Protein AF-A0A958KGF4-F1 (afdb_monomer)

Mean predicted aligned error: 10.49 Å

pLDDT: mean 84.61, std 19.43, range [37.5, 98.5]

Structure (mmCIF, N/CA/C/O backbone):
data_AF-A0A958KGF4-F1
#
_entry.id   AF-A0A958KGF4-F1
#
loop_
_atom_site.group_PDB
_atom_site.id
_atom_site.type_symbol
_atom_site.label_atom_id
_atom_site.label_alt_id
_atom_site.label_comp_id
_atom_site.label_asym_id
_atom_site.label_entity_id
_atom_site.label_seq_id
_atom_site.pdbx_PDB_ins_code
_atom_site.Cartn_x
_atom_site.Cartn_y
_atom_site.Cartn_z
_atom_site.occupancy
_atom_site.B_iso_or_equiv
_atom_site.auth_seq_id
_atom_site.auth_comp_id
_atom_site.auth_asym_id
_atom_site.auth_atom_id
_atom_site.pdbx_PDB_model_num
ATOM 1 N N . MET A 1 1 ? 59.754 -54.677 -51.464 1.00 39.41 1 MET A N 1
ATOM 2 C CA . MET A 1 1 ? 61.006 -54.636 -50.680 1.00 39.41 1 MET A CA 1
ATOM 3 C C . MET A 1 1 ? 61.280 -53.173 -50.307 1.00 39.41 1 MET A C 1
ATOM 5 O O . MET A 1 1 ? 61.329 -52.369 -51.220 1.00 39.41 1 MET A O 1
ATOM 9 N N . ILE A 1 2 ? 61.397 -52.874 -48.997 1.00 38.78 2 ILE A N 1
ATOM 10 C CA . ILE A 1 2 ? 62.038 -51.698 -48.331 1.00 38.78 2 ILE A CA 1
ATOM 11 C C . ILE A 1 2 ? 61.370 -50.312 -48.557 1.00 38.78 2 ILE A C 1
ATOM 13 O O . ILE A 1 2 ? 61.435 -49.760 -49.642 1.00 38.78 2 ILE A O 1
ATOM 17 N N . ARG A 1 3 ? 60.558 -49.781 -47.621 1.00 43.69 3 ARG A N 1
ATOM 18 C CA . ARG A 1 3 ? 60.831 -49.051 -46.340 1.00 43.69 3 ARG A CA 1
ATOM 19 C C . ARG A 1 3 ? 61.447 -47.644 -46.474 1.00 43.69 3 ARG A C 1
ATOM 21 O O . ARG A 1 3 ? 62.588 -47.528 -46.900 1.00 43.69 3 ARG A O 1
ATOM 28 N N . LYS A 1 4 ? 60.733 -46.647 -45.917 1.00 43.88 4 LYS A N 1
ATOM 29 C CA . LYS A 1 4 ? 61.155 -45.585 -44.954 1.00 43.88 4 LYS A CA 1
ATOM 30 C C . LYS A 1 4 ? 59.912 -44.711 -44.655 1.00 43.88 4 LYS A C 1
ATOM 32 O O . LYS A 1 4 ? 59.377 -44.127 -45.580 1.00 43.88 4 LYS A O 1
ATOM 37 N N . SER A 1 5 ? 59.185 -44.812 -43.537 1.00 45.31 5 SER A N 1
ATOM 38 C CA . SER A 1 5 ? 59.430 -44.514 -42.108 1.00 45.31 5 SER A CA 1
ATOM 39 C C . SER A 1 5 ? 59.223 -43.047 -41.676 1.00 45.31 5 SER A C 1
ATOM 41 O O . SER A 1 5 ? 60.075 -42.211 -41.944 1.00 45.31 5 SER A O 1
ATOM 43 N N . LYS A 1 6 ? 58.134 -42.872 -40.895 1.00 48.22 6 LYS A N 1
ATOM 44 C CA . LYS A 1 6 ? 57.848 -41.969 -39.751 1.00 48.22 6 LYS A CA 1
ATOM 45 C C . LYS A 1 6 ? 57.997 -40.458 -39.915 1.00 48.22 6 LYS A C 1
ATOM 47 O O . LYS A 1 6 ? 59.127 -40.028 -40.014 1.00 48.22 6 LYS A O 1
ATOM 52 N N . TRP A 1 7 ? 56.920 -39.712 -39.633 1.00 38.94 7 TRP A N 1
ATOM 53 C CA . TRP A 1 7 ? 56.897 -38.560 -38.709 1.00 38.94 7 TRP A CA 1
ATOM 54 C C . TRP A 1 7 ? 55.543 -38.530 -37.965 1.00 38.94 7 TRP A C 1
ATOM 56 O O . TRP A 1 7 ? 54.516 -38.923 -38.511 1.00 38.94 7 TRP A O 1
ATOM 66 N N . TRP A 1 8 ? 55.601 -38.185 -36.680 1.00 43.75 8 TRP A N 1
ATOM 67 C CA . TRP A 1 8 ? 54.534 -38.202 -35.673 1.00 43.75 8 TRP A CA 1
ATOM 68 C C . TRP A 1 8 ? 53.609 -36.986 -35.796 1.00 43.75 8 TRP A C 1
ATOM 70 O O . TRP A 1 8 ? 54.115 -35.940 -36.164 1.00 43.75 8 TRP A O 1
ATOM 80 N N . PHE A 1 9 ? 52.346 -37.087 -35.360 1.00 42.38 9 PHE A N 1
ATOM 81 C CA . PHE A 1 9 ? 51.719 -36.106 -34.455 1.00 42.38 9 PHE A CA 1
ATOM 82 C C . PHE A 1 9 ? 50.526 -36.744 -33.721 1.00 42.38 9 PHE A C 1
ATOM 84 O O . PHE A 1 9 ? 49.602 -37.281 -34.326 1.00 42.38 9 PHE A O 1
ATOM 91 N N . LEU A 1 10 ? 50.614 -36.714 -32.392 1.00 47.75 10 LEU A N 1
ATOM 92 C CA . LEU A 1 10 ? 49.512 -36.866 -31.446 1.00 47.75 10 LEU A CA 1
ATOM 93 C C . LEU A 1 10 ? 48.669 -35.579 -31.424 1.00 47.75 10 LEU A C 1
ATOM 95 O O . LEU A 1 10 ? 49.199 -34.510 -31.720 1.00 47.75 10 LEU A O 1
ATOM 99 N N . ALA A 1 11 ? 47.446 -35.720 -30.900 1.00 40.38 11 ALA A N 1
ATOM 100 C CA . ALA A 1 11 ? 46.593 -34.711 -30.252 1.00 40.38 11 ALA A CA 1
ATOM 101 C C . ALA A 1 11 ? 45.334 -34.274 -31.022 1.00 40.38 11 ALA A C 1
ATOM 103 O O . ALA A 1 11 ? 45.375 -33.979 -32.210 1.00 40.38 11 ALA A O 1
ATOM 104 N N . GLY A 1 12 ? 44.223 -34.183 -30.281 1.00 37.50 12 GLY A N 1
ATOM 105 C CA . GLY A 1 12 ? 42.986 -33.520 -30.703 1.00 37.50 12 GLY A CA 1
ATOM 106 C C . GLY A 1 12 ? 41.731 -34.306 -30.320 1.00 37.50 12 GLY A C 1
ATOM 107 O O . GLY A 1 12 ? 41.120 -34.922 -31.176 1.00 37.50 12 GLY A O 1
ATOM 108 N N . LEU A 1 13 ? 41.511 -34.566 -29.031 1.00 46.06 13 LEU A N 1
ATOM 109 C CA . LEU A 1 13 ? 40.552 -33.848 -28.174 1.00 46.06 13 LEU A CA 1
ATOM 110 C C . LEU A 1 13 ? 39.065 -34.106 -28.482 1.00 46.06 13 LEU A C 1
ATOM 112 O O . LEU A 1 13 ? 38.522 -33.759 -29.524 1.00 46.06 13 LEU A O 1
ATOM 116 N N . ILE A 1 14 ? 38.438 -34.681 -27.460 1.00 50.22 14 ILE A N 1
ATOM 117 C CA . ILE A 1 14 ? 37.013 -34.806 -27.177 1.00 50.22 14 ILE A CA 1
ATOM 118 C C . ILE A 1 14 ? 36.337 -33.430 -27.308 1.00 50.22 14 ILE A C 1
ATOM 120 O O . ILE A 1 14 ? 36.686 -32.518 -26.563 1.00 50.22 14 ILE A O 1
ATOM 124 N N . ALA A 1 15 ? 35.346 -33.285 -28.189 1.00 47.16 15 ALA A N 1
ATOM 125 C CA . ALA A 1 15 ? 34.372 -32.198 -28.093 1.00 47.16 15 ALA A CA 1
ATOM 126 C C . ALA A 1 15 ? 33.160 -32.726 -27.314 1.00 47.16 15 ALA A C 1
ATOM 128 O O . ALA A 1 15 ? 32.260 -33.359 -27.867 1.00 47.16 15 ALA A O 1
ATOM 129 N N . ALA A 1 16 ? 33.213 -32.546 -25.996 1.00 49.19 16 ALA A N 1
ATOM 130 C CA . ALA A 1 16 ? 32.098 -32.779 -25.098 1.00 49.19 16 ALA A CA 1
ATOM 131 C C . ALA A 1 16 ? 31.117 -31.603 -25.203 1.00 49.19 16 ALA A C 1
ATOM 133 O O . ALA A 1 16 ? 31.536 -30.455 -25.157 1.00 49.19 16 ALA A O 1
ATOM 134 N N . LEU A 1 17 ? 29.832 -31.933 -25.343 1.00 45.84 17 LEU A N 1
ATOM 135 C CA . LEU A 1 17 ? 28.668 -31.230 -24.791 1.00 45.84 17 LEU A CA 1
ATOM 136 C C . LEU A 1 17 ? 28.868 -29.767 -24.346 1.00 45.84 17 LEU A C 1
ATOM 138 O O . LEU A 1 17 ? 29.109 -29.512 -23.169 1.00 45.84 17 LEU A O 1
ATOM 142 N N . ASP A 1 18 ? 28.559 -28.819 -25.227 1.00 46.03 18 ASP A N 1
ATOM 143 C CA . ASP A 1 18 ? 28.109 -27.487 -24.809 1.00 46.03 18 ASP A CA 1
ATOM 144 C C . ASP A 1 18 ? 26.573 -27.482 -24.720 1.00 46.03 18 ASP A C 1
ATOM 146 O O . ASP A 1 18 ? 25.866 -26.909 -25.545 1.00 46.03 18 ASP A O 1
ATOM 150 N N . ILE A 1 19 ? 26.040 -28.171 -2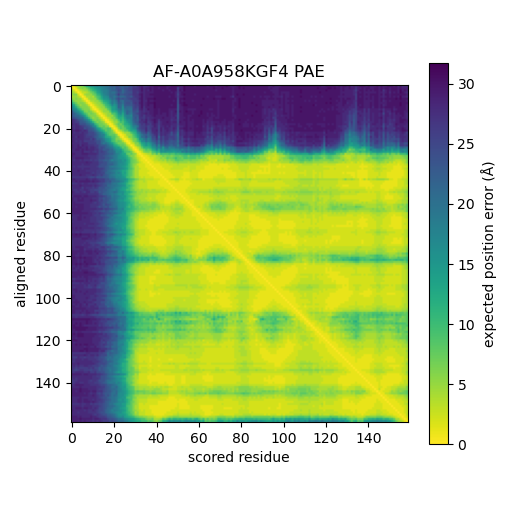3.704 1.00 54.53 19 ILE A N 1
ATOM 151 C CA . ILE A 1 19 ? 24.651 -28.003 -23.235 1.00 54.53 19 ILE A CA 1
ATOM 152 C C . ILE A 1 19 ? 24.695 -27.391 -21.835 1.00 54.53 19 ILE A C 1
ATOM 154 O O . ILE A 1 19 ? 24.186 -27.958 -20.880 1.00 54.53 19 ILE A O 1
ATOM 158 N N . PHE A 1 20 ? 25.335 -26.236 -21.681 1.00 53.53 20 PHE A N 1
ATOM 159 C CA . PHE A 1 20 ? 25.207 -25.439 -20.460 1.00 53.53 20 PHE A CA 1
ATOM 160 C C . PHE A 1 20 ? 25.283 -23.955 -20.791 1.00 53.53 20 PHE A C 1
ATOM 162 O O . PHE A 1 20 ? 26.240 -23.272 -20.455 1.00 53.53 20 PHE A O 1
ATOM 169 N N . SER A 1 21 ? 24.250 -23.434 -21.450 1.00 51.97 21 SER A N 1
ATOM 170 C CA . SER A 1 21 ? 24.064 -21.984 -21.519 1.00 51.97 21 SER A CA 1
ATOM 171 C C . SER A 1 21 ? 22.591 -21.606 -21.675 1.00 51.97 21 SER A C 1
ATOM 173 O O . SER A 1 21 ? 22.231 -20.877 -22.587 1.00 51.97 21 SER A O 1
ATOM 175 N N . SER A 1 22 ? 21.712 -22.142 -20.818 1.00 55.66 22 SER A N 1
ATOM 176 C CA . SER A 1 22 ? 20.277 -21.797 -20.858 1.00 55.66 22 SER A CA 1
ATOM 177 C C . SER A 1 22 ? 19.637 -21.484 -19.500 1.00 55.66 22 SER A C 1
ATOM 179 O O . SER A 1 22 ? 18.503 -21.017 -19.482 1.00 55.66 22 SER A O 1
ATOM 181 N N . ALA A 1 23 ? 20.312 -21.697 -18.365 1.00 52.06 23 ALA A N 1
ATOM 182 C CA . ALA A 1 23 ? 19.693 -21.468 -17.051 1.00 52.06 23 ALA A CA 1
ATOM 183 C C . ALA A 1 23 ? 19.911 -20.041 -16.509 1.00 52.06 23 ALA A C 1
ATOM 185 O O . ALA A 1 23 ? 19.006 -19.468 -15.914 1.00 52.06 23 ALA A O 1
ATOM 186 N N . ALA A 1 24 ? 21.073 -19.428 -16.761 1.00 44.44 24 ALA A N 1
ATOM 187 C CA . ALA A 1 24 ? 21.402 -18.101 -16.222 1.00 44.44 24 ALA A CA 1
ATOM 188 C C . ALA A 1 24 ? 20.808 -16.931 -17.034 1.00 44.44 24 ALA A C 1
ATOM 190 O O . ALA A 1 24 ? 20.676 -15.822 -16.527 1.00 44.44 24 ALA A O 1
ATOM 191 N N . GLN A 1 25 ? 20.419 -17.170 -18.290 1.00 42.16 25 GLN A N 1
ATOM 192 C CA . GLN A 1 25 ? 19.839 -16.148 -19.173 1.00 42.16 25 GLN A CA 1
ATOM 193 C C . GLN A 1 25 ? 18.309 -16.032 -19.045 1.00 42.16 25 GLN A C 1
ATOM 195 O O . GLN A 1 25 ? 17.720 -15.117 -19.610 1.00 42.16 25 GLN A O 1
ATOM 200 N N . ALA A 1 26 ? 17.663 -16.909 -18.268 1.00 44.56 26 ALA A N 1
ATOM 201 C CA . ALA A 1 26 ? 16.217 -16.878 -18.043 1.00 44.56 26 ALA A CA 1
ATOM 202 C C . ALA A 1 26 ? 15.779 -15.907 -16.926 1.00 44.56 26 ALA A C 1
ATOM 204 O O . ALA A 1 26 ? 14.594 -15.611 -16.817 1.00 44.56 26 ALA A O 1
ATOM 205 N N . GLN A 1 27 ? 16.703 -15.387 -16.107 1.00 45.66 27 GLN A N 1
ATOM 206 C CA . GLN A 1 27 ? 16.365 -14.574 -14.923 1.00 45.66 27 GLN A CA 1
ATOM 207 C C . GLN A 1 27 ? 16.430 -13.053 -15.142 1.00 45.66 27 GLN A C 1
ATOM 209 O O . GLN A 1 27 ? 16.146 -12.290 -14.226 1.00 45.66 27 GLN A O 1
ATOM 214 N N . HIS A 1 28 ? 16.743 -12.599 -16.357 1.00 41.84 28 HIS A N 1
ATOM 215 C CA . HIS A 1 28 ? 16.711 -11.183 -16.741 1.00 41.84 28 HIS A CA 1
ATOM 216 C C . HIS A 1 28 ? 15.651 -10.921 -17.819 1.00 41.84 28 HIS A C 1
ATOM 218 O O . HIS A 1 28 ? 15.891 -10.205 -18.791 1.00 41.84 28 HIS A O 1
ATOM 224 N N . GLN A 1 29 ? 14.444 -11.475 -17.659 1.00 51.47 29 GLN A N 1
ATOM 225 C CA . GLN A 1 29 ? 13.289 -10.803 -18.252 1.00 51.47 29 GLN A CA 1
ATOM 226 C C . GLN A 1 29 ? 13.237 -9.417 -17.607 1.00 51.47 29 GLN A C 1
ATOM 228 O O . GLN A 1 29 ? 13.070 -9.306 -16.395 1.00 51.47 29 GLN A O 1
ATOM 233 N N . ALA A 1 30 ? 13.518 -8.375 -18.392 1.00 55.84 30 ALA A N 1
ATOM 234 C CA . ALA A 1 30 ? 13.496 -6.997 -17.927 1.00 55.84 30 ALA A CA 1
ATOM 235 C C . ALA A 1 30 ? 12.173 -6.767 -17.190 1.00 55.84 30 ALA A C 1
ATOM 237 O O . ALA A 1 30 ? 11.112 -6.868 -17.803 1.00 55.84 30 ALA A O 1
ATOM 238 N N . ARG A 1 31 ? 12.239 -6.534 -15.873 1.00 63.88 31 ARG A N 1
ATOM 239 C CA . ARG A 1 31 ? 11.066 -6.207 -15.062 1.00 63.88 31 ARG A CA 1
ATOM 240 C C . ARG A 1 31 ? 10.367 -5.030 -15.732 1.00 63.88 31 ARG A C 1
ATOM 242 O O . ARG A 1 31 ? 10.901 -3.923 -15.766 1.00 63.88 31 ARG A O 1
ATOM 249 N N . GLN A 1 32 ? 9.219 -5.292 -16.345 1.00 67.00 32 GLN A N 1
ATOM 250 C CA . GLN A 1 32 ? 8.478 -4.268 -17.058 1.00 67.00 32 GLN A CA 1
ATOM 251 C C . GLN A 1 32 ? 7.670 -3.484 -16.029 1.00 67.00 32 GLN A C 1
ATOM 253 O O . GLN A 1 32 ? 6.598 -3.901 -15.603 1.00 67.00 32 GLN A O 1
ATOM 258 N N . CYS A 1 33 ? 8.233 -2.362 -15.596 1.00 81.75 33 CYS A N 1
ATOM 259 C CA . CYS A 1 33 ? 7.656 -1.502 -14.571 1.00 81.75 33 CYS A CA 1
ATOM 260 C C . CYS A 1 33 ? 6.954 -0.325 -15.242 1.00 81.75 33 CYS A C 1
ATOM 262 O O . CYS A 1 33 ? 7.526 0.749 -15.418 1.00 81.75 33 CYS A O 1
ATOM 264 N N . ASP A 1 34 ? 5.720 -0.575 -15.678 1.00 87.56 34 ASP A N 1
ATOM 265 C CA . ASP A 1 34 ? 4.849 0.425 -16.290 1.00 87.56 34 ASP A CA 1
ATOM 266 C C . ASP A 1 34 ? 4.111 1.232 -15.199 1.00 87.56 34 ASP A C 1
ATOM 268 O O . ASP A 1 34 ? 3.345 0.648 -14.422 1.00 87.56 34 ASP A O 1
ATOM 272 N N . PRO A 1 35 ? 4.281 2.571 -15.148 1.00 84.19 35 PRO A N 1
ATOM 273 C CA . PRO A 1 35 ? 3.562 3.451 -14.228 1.00 84.19 35 PRO A CA 1
ATOM 274 C C . PRO A 1 35 ? 2.040 3.302 -14.250 1.00 84.19 35 PRO A C 1
ATOM 276 O O . PRO A 1 35 ? 1.398 3.582 -13.244 1.00 84.19 35 PRO A O 1
ATOM 279 N N . GLN A 1 36 ? 1.442 2.873 -15.364 1.00 88.88 36 GLN A N 1
ATOM 280 C CA . GLN A 1 36 ? -0.007 2.681 -15.443 1.00 88.88 36 GLN A CA 1
ATOM 281 C C . GLN A 1 36 ? -0.477 1.403 -14.738 1.00 88.88 36 GLN A C 1
ATOM 283 O O . GLN A 1 36 ? -1.634 1.321 -14.336 1.00 88.88 36 GLN A O 1
ATOM 288 N N . THR A 1 37 ? 0.408 0.425 -14.528 1.00 92.31 37 THR A N 1
ATOM 289 C CA . THR A 1 37 ? 0.027 -0.876 -13.952 1.00 92.31 37 THR A CA 1
ATOM 290 C C . THR A 1 37 ? -0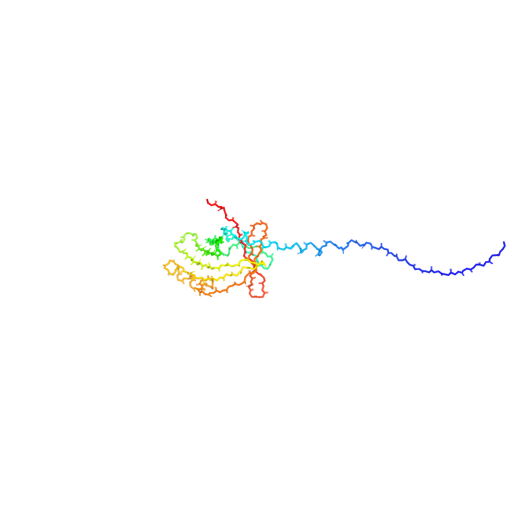.303 -0.778 -12.459 1.00 92.31 37 THR A C 1
ATOM 292 O O . THR A 1 37 ? -1.160 -1.510 -11.968 1.00 92.31 37 THR A O 1
ATOM 295 N N . ILE A 1 38 ? 0.316 0.160 -11.730 1.00 95.94 38 ILE A N 1
ATOM 296 C CA . ILE A 1 38 ? 0.073 0.345 -10.288 1.00 95.94 38 ILE A CA 1
ATOM 297 C C . ILE A 1 38 ? -1.296 0.963 -9.981 1.00 95.94 38 ILE A C 1
ATOM 299 O O . ILE A 1 38 ? -1.845 0.731 -8.904 1.00 95.94 38 ILE A O 1
ATOM 303 N N . VAL A 1 39 ? -1.863 1.726 -10.922 1.00 97.12 39 VAL A N 1
ATOM 304 C CA . VAL A 1 39 ? -3.141 2.425 -10.746 1.00 97.12 39 VAL A CA 1
ATOM 305 C C . VAL A 1 39 ? -4.260 1.418 -10.497 1.00 97.12 39 VAL A C 1
ATOM 307 O O . VAL A 1 39 ? -4.431 0.460 -11.254 1.00 97.12 39 VAL A O 1
ATOM 310 N N . GLY A 1 40 ? -5.045 1.659 -9.448 1.00 96.94 40 GLY A N 1
ATOM 311 C CA . GLY A 1 40 ? -6.155 0.807 -9.037 1.00 96.94 40 GLY A CA 1
ATOM 312 C C . GLY A 1 40 ? -6.161 0.518 -7.540 1.00 96.94 40 GLY A C 1
ATOM 313 O O . GLY A 1 40 ? -5.377 1.075 -6.768 1.00 96.94 40 GLY A O 1
ATOM 314 N N . ARG A 1 41 ? -7.076 -0.365 -7.137 1.00 98.12 41 ARG A N 1
ATOM 315 C CA . ARG A 1 41 ? -7.248 -0.820 -5.756 1.00 98.12 41 ARG A CA 1
ATOM 316 C C . ARG A 1 41 ? -6.604 -2.184 -5.561 1.00 98.12 41 ARG A C 1
ATOM 318 O O . ARG A 1 41 ? -6.786 -3.090 -6.373 1.00 98.12 41 ARG A O 1
ATOM 325 N N . TRP A 1 42 ? -5.901 -2.330 -4.451 1.00 98.31 42 TRP A N 1
ATOM 326 C CA . TRP A 1 42 ? -5.153 -3.524 -4.092 1.00 98.31 42 TRP A CA 1
ATOM 327 C C . TRP A 1 42 ? -5.479 -3.925 -2.662 1.00 98.31 42 TRP A C 1
ATOM 329 O O . TRP A 1 42 ? -5.570 -3.070 -1.785 1.00 98.31 42 TRP A O 1
ATOM 339 N N . ARG A 1 43 ? -5.626 -5.221 -2.400 1.00 98.00 43 ARG A N 1
ATOM 340 C CA . ARG A 1 43 ? -5.879 -5.756 -1.062 1.00 98.00 43 ARG A CA 1
ATOM 341 C C . ARG A 1 43 ? -4.715 -6.616 -0.608 1.00 98.00 43 ARG A C 1
ATOM 343 O O . ARG A 1 43 ? -4.333 -7.562 -1.292 1.00 98.00 43 ARG A O 1
ATOM 350 N N . TYR A 1 44 ? -4.178 -6.312 0.565 1.00 97.69 44 TYR A N 1
ATOM 351 C CA . TYR A 1 44 ? -3.161 -7.148 1.191 1.00 97.69 44 TYR A CA 1
ATOM 352 C C . TYR A 1 44 ? -3.755 -8.510 1.549 1.00 97.69 44 TYR A C 1
ATOM 354 O O . TYR A 1 44 ? -4.837 -8.569 2.139 1.00 97.69 44 TYR A O 1
ATOM 362 N N . TYR A 1 45 ? -3.055 -9.597 1.219 1.00 96.69 45 TYR A N 1
ATOM 363 C CA . TYR A 1 45 ? -3.587 -10.936 1.492 1.00 96.69 45 TYR A CA 1
ATOM 364 C C . TYR A 1 45 ? -2.560 -12.001 1.879 1.00 96.69 45 TYR A C 1
ATOM 366 O O . TYR A 1 45 ? -2.966 -13.043 2.386 1.00 96.69 45 TYR A O 1
ATOM 374 N N . LYS A 1 46 ? -1.257 -11.781 1.679 1.00 97.38 46 LYS A N 1
ATOM 375 C CA . LYS A 1 46 ? -0.199 -12.694 2.142 1.00 97.38 46 LYS A CA 1
ATOM 376 C C . LYS A 1 46 ? 1.151 -11.984 2.188 1.00 97.38 46 LYS A C 1
ATOM 378 O O . LYS A 1 46 ? 1.322 -10.913 1.604 1.00 97.38 46 LYS A O 1
ATOM 383 N N . PHE A 1 47 ? 2.119 -12.611 2.840 1.00 97.69 47 PHE A N 1
ATOM 384 C CA . PHE A 1 47 ? 3.508 -12.166 2.808 1.00 97.69 47 PHE A CA 1
ATOM 385 C C . PHE A 1 47 ? 4.457 -13.330 2.529 1.00 97.69 47 PHE A C 1
ATOM 387 O O . PHE A 1 47 ? 4.104 -14.491 2.743 1.00 97.69 47 PHE A O 1
ATOM 394 N N . VAL A 1 48 ? 5.659 -13.016 2.049 1.00 97.94 48 VAL A N 1
ATOM 395 C CA . VAL A 1 48 ? 6.762 -13.975 1.919 1.00 97.94 48 VAL A CA 1
ATOM 396 C C . VAL A 1 48 ? 7.866 -13.583 2.888 1.00 97.94 48 VAL A C 1
ATOM 398 O O . VAL A 1 48 ? 8.277 -12.423 2.938 1.00 97.94 48 VAL A O 1
ATOM 401 N N . TYR A 1 49 ? 8.334 -14.548 3.670 1.00 97.38 49 TYR A N 1
ATOM 402 C CA . TYR A 1 49 ? 9.450 -14.381 4.593 1.00 97.38 49 TYR A CA 1
ATOM 403 C C . TYR A 1 49 ? 10.232 -15.689 4.669 1.00 97.38 49 TYR A C 1
ATOM 405 O O . TYR A 1 49 ? 9.625 -16.756 4.723 1.00 97.38 49 TYR A O 1
ATOM 413 N N . GLU A 1 50 ? 11.565 -15.613 4.642 1.00 95.38 50 GLU A N 1
ATOM 414 C CA . GLU A 1 50 ? 12.440 -16.800 4.614 1.00 95.38 50 GLU A CA 1
ATOM 415 C C . GLU A 1 50 ? 12.030 -17.813 3.525 1.00 95.38 50 GLU A C 1
ATOM 417 O O . GLU A 1 50 ? 11.927 -19.015 3.776 1.00 95.38 50 GLU A O 1
ATOM 422 N N . ASP A 1 51 ? 11.733 -17.299 2.325 1.00 94.00 51 ASP A N 1
ATOM 423 C CA . ASP A 1 51 ? 11.310 -18.059 1.138 1.00 94.00 51 ASP A CA 1
ATOM 424 C C . ASP A 1 51 ? 10.019 -18.879 1.319 1.00 94.00 51 ASP A C 1
ATOM 426 O O . ASP A 1 51 ? 9.720 -19.792 0.546 1.00 94.00 51 ASP A O 1
ATOM 430 N N . ARG A 1 52 ? 9.217 -18.558 2.341 1.00 97.06 52 ARG A N 1
ATOM 431 C CA . ARG A 1 52 ? 7.936 -19.208 2.625 1.00 97.06 52 ARG A CA 1
ATOM 432 C C . ARG A 1 52 ? 6.792 -18.223 2.505 1.00 97.06 52 ARG A C 1
ATOM 434 O O . ARG A 1 52 ? 6.875 -17.088 2.966 1.00 97.06 52 ARG A O 1
ATOM 441 N N . VAL A 1 53 ? 5.696 -18.689 1.916 1.00 97.38 53 VAL A N 1
ATOM 442 C CA . VAL A 1 53 ? 4.437 -17.946 1.862 1.00 97.38 53 VAL A CA 1
ATOM 443 C C . VAL A 1 53 ? 3.705 -18.106 3.188 1.00 97.38 53 VAL A C 1
ATOM 445 O O . VAL A 1 53 ? 3.490 -19.222 3.663 1.00 97.38 53 VAL A O 1
ATOM 448 N N . HIS A 1 54 ? 3.268 -16.988 3.751 1.00 97.69 54 HIS A N 1
ATOM 449 C CA . HIS A 1 54 ? 2.508 -16.930 4.987 1.00 97.69 54 HIS A CA 1
ATOM 450 C C . HIS A 1 54 ? 1.178 -16.196 4.776 1.00 97.69 54 HIS A C 1
ATOM 452 O O . HIS A 1 54 ? 1.128 -15.212 4.030 1.00 97.69 54 HIS A O 1
ATOM 458 N N . PR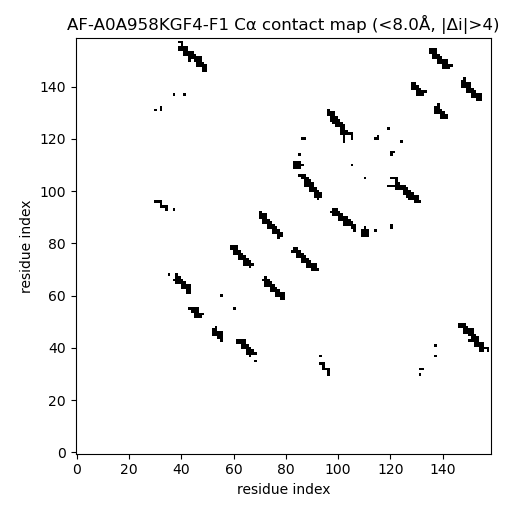O A 1 55 ? 0.093 -16.629 5.444 1.00 96.19 55 PRO A N 1
ATOM 459 C CA . PRO A 1 55 ? -1.139 -15.848 5.493 1.00 96.19 55 PRO A CA 1
ATOM 460 C C . PRO A 1 55 ? -0.903 -14.533 6.257 1.00 96.19 55 PRO A C 1
ATOM 462 O O . PRO A 1 55 ? 0.109 -14.403 6.948 1.00 96.19 55 PRO A O 1
ATOM 465 N N . PRO A 1 56 ? -1.833 -13.566 6.210 1.00 94.00 56 PRO A N 1
ATOM 466 C CA . PRO A 1 56 ? -1.740 -12.357 7.017 1.00 94.00 56 PRO A CA 1
ATOM 467 C C . PRO A 1 56 ? -1.541 -12.707 8.496 1.00 94.00 56 PRO A C 1
ATOM 469 O O . PRO A 1 56 ? -2.236 -13.573 9.027 1.00 94.00 56 PRO A O 1
ATOM 472 N N . LEU A 1 57 ? -0.633 -12.000 9.181 1.00 89.56 57 LEU A N 1
ATOM 473 C CA . LEU A 1 57 ? -0.369 -12.210 10.615 1.00 89.56 57 LEU A CA 1
ATOM 474 C C . LEU A 1 57 ? -1.636 -12.099 11.470 1.00 89.56 57 LEU A C 1
ATOM 476 O O . LEU A 1 57 ? -1.738 -12.711 12.530 1.00 89.56 57 LEU A O 1
ATOM 480 N N . SER A 1 58 ? -2.606 -11.312 11.004 1.00 90.25 58 SER A N 1
ATOM 481 C CA . SER A 1 58 ? -3.931 -11.251 11.589 1.00 90.25 58 SER A CA 1
ATOM 482 C C . SER A 1 58 ? -4.984 -11.577 10.529 1.00 90.25 58 SER A C 1
ATOM 484 O O . SER A 1 58 ? -5.134 -10.798 9.589 1.00 90.25 58 SER A O 1
ATOM 486 N N . PRO A 1 59 ? -5.747 -12.674 10.681 1.00 90.12 59 PRO A N 1
ATOM 487 C CA . PRO A 1 59 ? -6.727 -13.097 9.678 1.00 90.12 59 PRO A CA 1
ATOM 488 C C . PRO A 1 59 ? -7.913 -12.133 9.546 1.00 90.12 59 PRO A C 1
ATOM 490 O O . PRO A 1 59 ? -8.592 -12.132 8.528 1.00 90.12 59 PRO A O 1
ATOM 493 N N . ASN A 1 60 ? -8.151 -11.292 10.557 1.00 93.31 60 ASN A N 1
ATOM 494 C CA . ASN A 1 60 ? -9.241 -10.318 10.545 1.00 93.31 60 ASN A CA 1
ATOM 495 C C . ASN A 1 60 ? -8.829 -8.976 9.926 1.00 93.31 60 ASN A C 1
ATOM 497 O O . ASN A 1 60 ? -9.691 -8.115 9.765 1.00 93.31 60 ASN A O 1
ATOM 501 N N . LEU A 1 61 ? -7.541 -8.769 9.630 1.00 93.00 61 LEU A N 1
ATOM 502 C CA . LEU A 1 61 ? -7.038 -7.530 9.045 1.00 93.00 61 LEU A CA 1
ATOM 503 C C . LEU A 1 61 ? -7.501 -7.412 7.591 1.00 93.00 61 LEU A C 1
ATOM 505 O O . LEU A 1 61 ? -7.188 -8.261 6.762 1.00 93.00 61 LEU A O 1
ATOM 509 N N . VAL A 1 62 ? -8.186 -6.317 7.283 1.00 95.25 62 VAL A N 1
ATOM 510 C CA . VAL A 1 62 ? -8.538 -5.925 5.918 1.00 95.25 62 VAL A CA 1
ATOM 511 C C . VAL A 1 62 ? -7.782 -4.647 5.616 1.00 95.25 62 VAL A C 1
ATOM 513 O O . VAL A 1 62 ? -8.053 -3.622 6.234 1.00 95.25 62 VAL A O 1
ATOM 516 N N . MET A 1 63 ? -6.826 -4.710 4.694 1.00 96.50 63 MET A N 1
ATOM 517 C CA . MET A 1 63 ? -5.984 -3.579 4.312 1.00 96.50 63 MET A CA 1
ATOM 518 C C . MET A 1 63 ? -6.050 -3.376 2.802 1.00 96.50 63 MET A C 1
ATOM 520 O O . MET A 1 63 ? -5.814 -4.305 2.029 1.00 96.50 63 MET A O 1
ATOM 524 N N . GLU A 1 64 ? -6.396 -2.158 2.405 1.00 97.69 64 GLU A N 1
ATOM 525 C CA . GLU A 1 64 ? -6.616 -1.744 1.025 1.00 97.69 64 GLU A CA 1
ATOM 526 C C . GLU A 1 64 ? -5.709 -0.566 0.688 1.00 97.69 64 GLU A C 1
ATOM 528 O O . GLU A 1 64 ? -5.677 0.433 1.413 1.00 97.69 64 GLU A O 1
ATOM 533 N N . TYR A 1 65 ? -4.993 -0.690 -0.423 1.00 97.94 65 TYR A N 1
ATOM 534 C CA . TYR A 1 65 ? -4.122 0.335 -0.966 1.00 97.94 65 TYR A CA 1
ATOM 535 C C . TYR A 1 65 ? -4.628 0.741 -2.347 1.00 97.94 65 TYR A C 1
ATOM 537 O O . TYR A 1 65 ? -4.716 -0.075 -3.261 1.00 97.94 65 TYR A O 1
ATOM 545 N N . GLU A 1 66 ? -4.995 2.005 -2.492 1.00 98.38 66 GLU A N 1
ATOM 546 C CA . GLU A 1 66 ? -5.500 2.572 -3.731 1.00 98.38 66 GLU A CA 1
ATOM 547 C C . GLU A 1 66 ? -4.521 3.603 -4.290 1.00 98.38 66 GLU A C 1
ATOM 549 O O . GLU A 1 66 ? -4.132 4.542 -3.591 1.00 98.38 66 GLU A O 1
ATOM 554 N N . PHE A 1 67 ? -4.150 3.431 -5.556 1.00 98.25 67 PHE A N 1
ATOM 555 C CA . PHE A 1 67 ? -3.302 4.347 -6.312 1.00 98.25 67 PHE A CA 1
ATOM 556 C C . PHE A 1 67 ? -4.132 5.038 -7.387 1.00 98.25 67 PHE A C 1
ATOM 558 O O . PHE A 1 67 ? -4.667 4.389 -8.289 1.00 98.25 67 PHE A O 1
ATOM 565 N N . TYR A 1 68 ? -4.223 6.362 -7.308 1.00 97.62 68 TYR A N 1
ATOM 566 C CA . TYR A 1 68 ? -4.986 7.165 -8.254 1.00 97.62 68 TYR A CA 1
ATOM 567 C C . TYR A 1 68 ? -4.104 7.620 -9.435 1.00 97.62 68 TYR A C 1
ATOM 569 O O . TYR A 1 68 ? -2.898 7.836 -9.256 1.00 97.62 68 TYR A O 1
ATOM 577 N N . PRO A 1 69 ? -4.680 7.843 -10.636 1.00 96.62 69 PRO A N 1
ATOM 578 C CA . PRO A 1 69 ? -3.932 8.301 -11.816 1.00 96.62 69 PRO A CA 1
ATOM 579 C C . PRO A 1 69 ? -3.246 9.666 -11.654 1.00 96.62 69 PRO A C 1
ATOM 581 O O . PRO A 1 69 ? -2.311 9.991 -12.377 1.00 96.62 69 PRO A O 1
ATOM 584 N N . ASN A 1 70 ? -3.714 10.490 -10.715 1.00 96.94 70 ASN A N 1
ATOM 585 C CA . ASN A 1 70 ? -3.180 11.827 -10.443 1.00 96.94 70 ASN A CA 1
ATOM 586 C C . ASN A 1 70 ? -1.927 11.819 -9.539 1.00 96.94 70 ASN A C 1
ATOM 588 O O . ASN A 1 70 ? -1.498 12.884 -9.097 1.00 96.94 70 ASN A O 1
ATOM 592 N N . GLY A 1 71 ? -1.371 10.644 -9.224 1.00 97.44 71 GLY A N 1
ATOM 593 C CA . GLY A 1 71 ? -0.196 10.516 -8.362 1.00 97.44 71 GLY A CA 1
ATOM 594 C C . GLY A 1 71 ? -0.496 10.648 -6.868 1.00 97.44 71 GLY A C 1
ATOM 595 O O . GLY A 1 71 ? 0.425 10.868 -6.085 1.00 97.44 71 GLY A O 1
ATOM 596 N N . THR A 1 72 ? -1.755 10.530 -6.435 1.00 98.50 72 THR A N 1
ATOM 597 C CA . THR A 1 72 ? -2.098 10.391 -5.011 1.00 98.50 72 THR A CA 1
ATOM 598 C C . THR A 1 72 ? -2.474 8.960 -4.667 1.00 98.50 72 THR A C 1
ATOM 600 O O . THR A 1 72 ? -2.849 8.168 -5.527 1.00 98.50 72 THR A O 1
ATOM 603 N N . ASN A 1 73 ? -2.392 8.608 -3.391 1.00 98.38 73 ASN A N 1
ATOM 604 C CA . ASN A 1 73 ? -2.803 7.293 -2.925 1.00 98.38 73 ASN A CA 1
ATOM 605 C C . ASN A 1 73 ? -3.582 7.367 -1.611 1.00 98.38 73 ASN A C 1
ATOM 607 O O . ASN A 1 73 ? -3.602 8.395 -0.920 1.00 98.38 73 ASN A O 1
ATOM 611 N N . ARG A 1 74 ? -4.225 6.253 -1.274 1.00 98.19 74 ARG A N 1
ATOM 612 C CA . ARG A 1 74 ? -4.922 6.033 -0.011 1.00 98.19 74 ARG A CA 1
ATOM 613 C C . ARG A 1 74 ? -4.585 4.642 0.499 1.00 98.19 74 ARG A C 1
ATOM 615 O O . ARG A 1 74 ? -4.814 3.667 -0.204 1.00 98.19 74 ARG A O 1
ATOM 622 N N . LEU A 1 75 ? -4.094 4.554 1.729 1.00 97.62 75 LEU A N 1
ATOM 623 C CA . LEU A 1 75 ? -3.975 3.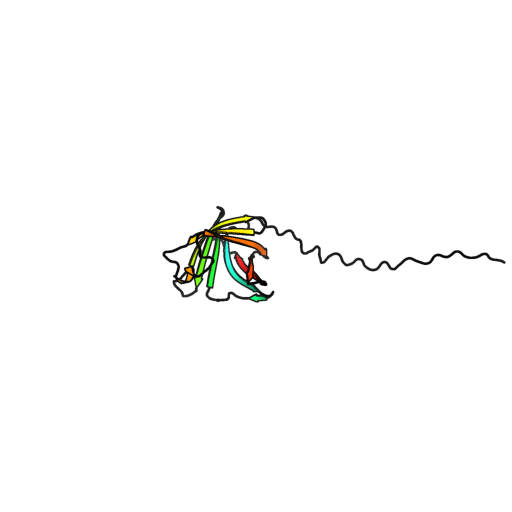289 2.449 1.00 97.62 75 LEU A CA 1
ATOM 624 C C . LEU A 1 75 ? -4.978 3.312 3.599 1.00 97.62 75 LEU A C 1
ATOM 626 O O . LEU A 1 75 ? -4.988 4.247 4.404 1.00 97.62 75 LEU A O 1
ATOM 630 N N . HIS A 1 76 ? -5.830 2.297 3.645 1.00 96.12 76 HIS A N 1
ATOM 631 C CA . HIS A 1 76 ? -6.878 2.140 4.641 1.00 96.12 76 HIS A CA 1
ATOM 632 C C . HIS A 1 76 ? -6.856 0.714 5.179 1.00 96.12 76 HIS A C 1
ATOM 634 O O . HIS A 1 76 ? -6.825 -0.238 4.402 1.00 96.12 76 HIS A O 1
ATOM 640 N N . TRP A 1 77 ? -6.932 0.546 6.496 1.00 94.56 77 TRP A N 1
ATOM 641 C CA . TRP A 1 77 ? -7.113 -0.776 7.078 1.00 94.56 77 TRP A CA 1
ATOM 642 C C . TRP A 1 77 ? -8.009 -0.785 8.300 1.00 94.56 77 TRP A C 1
ATOM 644 O O . TRP A 1 77 ? -8.053 0.157 9.086 1.00 94.56 77 TRP A O 1
ATOM 654 N N . THR A 1 78 ? -8.703 -1.901 8.459 1.00 93.94 78 THR A N 1
ATOM 655 C CA . THR A 1 78 ? -9.624 -2.184 9.554 1.00 93.94 78 THR A CA 1
ATOM 656 C C . THR A 1 78 ? -9.473 -3.640 9.985 1.00 93.94 78 THR A C 1
ATOM 658 O O . THR A 1 78 ? -8.745 -4.423 9.367 1.00 93.94 78 THR A O 1
ATOM 661 N N . ARG A 1 79 ? -10.158 -4.017 11.059 1.00 92.00 79 ARG A N 1
ATOM 662 C CA . ARG A 1 79 ? -10.254 -5.393 11.532 1.00 92.00 79 ARG A CA 1
ATOM 663 C C . ARG A 1 79 ? -11.717 -5.807 11.518 1.00 92.00 79 ARG A C 1
ATOM 665 O O . ARG A 1 79 ? -12.581 -5.088 12.008 1.00 92.00 79 ARG A O 1
ATOM 672 N N . THR A 1 80 ? -12.002 -6.968 10.942 1.00 90.69 80 THR A N 1
ATOM 673 C CA . THR A 1 80 ? -13.369 -7.494 10.854 1.00 90.69 80 THR A CA 1
ATOM 674 C C . THR A 1 80 ? -13.984 -7.605 12.250 1.00 90.69 80 THR A C 1
ATOM 676 O O . THR A 1 80 ? -13.394 -8.219 13.137 1.00 90.69 80 THR A O 1
ATOM 679 N N . GLY A 1 81 ? -15.171 -7.020 12.433 1.00 89.00 81 GLY A N 1
ATOM 680 C CA . GLY A 1 81 ? -15.871 -6.968 13.722 1.00 89.00 81 GLY A CA 1
ATOM 681 C C . GLY A 1 81 ? -15.500 -5.769 14.601 1.00 89.00 81 GLY A C 1
ATOM 682 O O . GLY A 1 81 ? -16.126 -5.567 15.639 1.00 89.00 81 GLY A O 1
ATOM 683 N N . GLU A 1 82 ? -14.537 -4.948 14.185 1.00 86.88 82 GLU A N 1
ATOM 684 C CA . GLU A 1 82 ? -14.182 -3.709 14.866 1.00 86.88 82 GLU A CA 1
ATOM 685 C C . GLU A 1 82 ? -14.759 -2.488 14.138 1.00 86.88 82 GLU A C 1
ATOM 687 O O . GLU A 1 82 ? -14.905 -2.470 12.919 1.00 86.88 82 GLU A O 1
ATOM 692 N N . HIS A 1 83 ? -15.073 -1.440 14.901 1.00 83.62 83 HIS A N 1
ATOM 693 C CA . HIS A 1 83 ? -15.507 -0.146 14.352 1.00 83.62 83 HIS A CA 1
ATOM 694 C C . HIS A 1 83 ? -14.321 0.800 14.098 1.00 83.62 83 HIS A C 1
ATOM 696 O O . HIS A 1 83 ? -14.498 1.933 13.653 1.00 83.62 83 HIS A O 1
ATOM 702 N N . SER A 1 84 ? -13.113 0.345 14.424 1.00 87.94 84 SER A N 1
ATOM 703 C CA . SER A 1 84 ? -11.860 1.069 14.293 1.00 87.94 84 SER A CA 1
ATOM 704 C C . SER A 1 84 ? -11.206 0.846 12.938 1.00 87.94 84 SER A C 1
ATOM 706 O O . SER A 1 84 ? -11.257 -0.239 12.353 1.00 87.94 84 SER A O 1
ATOM 708 N N . TYR A 1 85 ? -10.532 1.882 12.456 1.00 93.62 85 TYR A N 1
ATOM 709 C CA . TYR A 1 85 ? -9.692 1.803 11.275 1.00 93.62 85 TYR A CA 1
ATOM 710 C C . TYR A 1 85 ? -8.540 2.797 11.372 1.00 93.62 85 TYR A C 1
ATOM 712 O O . TYR A 1 85 ? -8.526 3.693 12.222 1.00 93.62 85 TYR A O 1
ATOM 720 N N . CYS A 1 86 ? -7.580 2.624 10.475 1.00 94.12 86 CYS A N 1
ATOM 721 C CA . CYS A 1 86 ? -6.533 3.586 10.205 1.00 94.12 86 CYS A CA 1
ATOM 722 C C . CYS A 1 86 ? -6.580 3.961 8.726 1.00 94.12 86 CYS A C 1
ATOM 724 O O . CYS A 1 86 ? -6.760 3.113 7.854 1.00 94.12 86 CYS A O 1
ATOM 726 N N . GLU A 1 87 ? -6.411 5.245 8.446 1.00 96.81 87 GLU A N 1
ATOM 727 C CA . GLU A 1 87 ? -6.361 5.788 7.100 1.00 96.81 87 GLU A CA 1
ATOM 728 C C . GLU A 1 87 ? -5.283 6.864 6.984 1.00 96.81 87 GLU A C 1
ATOM 730 O O . GLU A 1 87 ? -5.180 7.782 7.817 1.00 96.81 87 GLU A O 1
ATOM 735 N N . ARG A 1 88 ? -4.538 6.781 5.881 1.00 97.19 88 ARG A N 1
ATOM 736 C CA . ARG A 1 88 ? -3.622 7.818 5.413 1.00 97.19 88 ARG A CA 1
ATOM 737 C C . ARG A 1 88 ? -3.776 8.070 3.919 1.00 97.19 88 ARG A C 1
ATOM 739 O O . ARG A 1 88 ? -4.259 7.227 3.163 1.00 97.19 88 ARG A O 1
ATOM 746 N N . ARG A 1 89 ? -3.310 9.241 3.498 1.00 98.19 89 ARG A N 1
ATOM 747 C CA . ARG A 1 89 ? -3.164 9.622 2.094 1.00 98.19 89 ARG A CA 1
ATOM 748 C C . ARG A 1 89 ? -1.756 10.123 1.840 1.00 98.19 89 ARG A C 1
ATOM 750 O O . ARG A 1 89 ? -1.114 10.691 2.730 1.00 98.19 89 ARG A O 1
ATOM 757 N N . GLY A 1 90 ? -1.302 9.916 0.619 1.00 98.19 90 GLY A N 1
ATOM 758 C CA . GLY A 1 90 ? 0.024 10.309 0.187 1.00 98.19 90 GLY A CA 1
ATOM 759 C C . GLY A 1 90 ? 0.056 10.783 -1.252 1.00 98.19 90 GLY A C 1
ATOM 760 O O . GLY A 1 90 ? -0.940 10.737 -1.980 1.00 98.19 90 GLY A O 1
ATOM 761 N N . MET A 1 91 ? 1.227 11.270 -1.633 1.00 98.50 91 MET A N 1
ATOM 762 C CA . MET A 1 91 ? 1.627 11.445 -3.021 1.00 98.50 91 MET A CA 1
ATOM 763 C C . MET A 1 91 ? 2.632 10.359 -3.359 1.00 98.50 91 MET A C 1
ATOM 765 O O . MET A 1 91 ? 3.531 10.104 -2.559 1.00 98.50 91 MET A O 1
ATOM 769 N N . TYR A 1 92 ? 2.513 9.775 -4.544 1.00 98.31 92 TYR A N 1
ATOM 770 C CA . TYR A 1 92 ? 3.425 8.740 -4.991 1.00 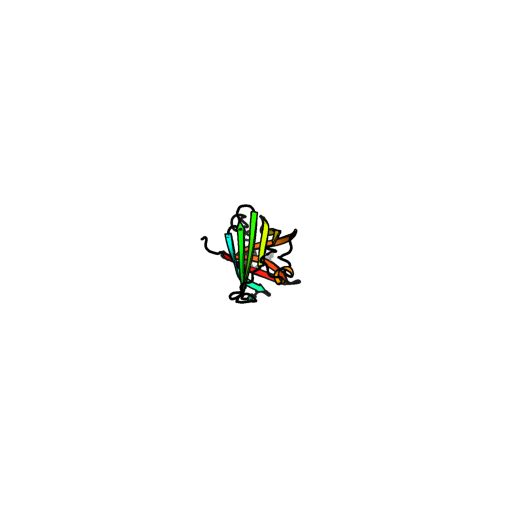98.31 92 TYR A CA 1
ATOM 771 C C . TYR A 1 92 ? 3.955 8.982 -6.398 1.00 98.31 92 TYR A C 1
ATOM 773 O O . TYR A 1 92 ? 3.323 9.624 -7.237 1.00 98.31 92 TYR A O 1
ATOM 781 N N . ILE A 1 93 ? 5.129 8.412 -6.643 1.00 97.50 93 ILE A N 1
ATOM 782 C CA . ILE A 1 93 ? 5.721 8.241 -7.963 1.00 97.50 93 ILE A CA 1
ATOM 783 C C . ILE A 1 93 ? 6.121 6.773 -8.069 1.00 97.50 93 ILE A C 1
ATOM 785 O O . ILE A 1 93 ? 6.815 6.262 -7.194 1.00 97.50 93 ILE A O 1
ATOM 789 N N . TYR A 1 94 ? 5.697 6.103 -9.140 1.00 96.81 94 TYR A N 1
ATOM 790 C CA . TYR A 1 94 ? 6.193 4.777 -9.493 1.00 96.81 94 TYR A CA 1
ATOM 791 C C . TYR A 1 94 ? 7.022 4.879 -10.771 1.00 96.81 94 TYR A C 1
ATOM 793 O O . TYR A 1 94 ? 6.516 5.284 -11.820 1.00 96.81 94 TYR A O 1
ATOM 801 N N . ARG A 1 95 ? 8.319 4.585 -10.667 1.00 94.12 95 ARG A N 1
ATOM 802 C CA . ARG A 1 95 ? 9.270 4.656 -11.781 1.00 94.12 95 ARG A CA 1
ATOM 803 C C . ARG A 1 95 ? 10.403 3.668 -11.546 1.00 94.12 95 ARG A C 1
ATOM 805 O O . ARG A 1 95 ? 10.830 3.504 -10.411 1.00 94.12 95 ARG A O 1
ATOM 812 N N . ASP A 1 96 ? 10.888 3.036 -12.613 1.00 93.44 96 ASP A N 1
ATOM 813 C CA . ASP A 1 96 ? 12.049 2.136 -12.571 1.00 93.44 96 ASP A CA 1
ATOM 814 C C . ASP A 1 96 ? 11.902 1.019 -11.522 1.00 93.44 96 ASP A C 1
ATOM 816 O O . ASP A 1 96 ? 12.870 0.617 -10.888 1.00 93.44 96 ASP A O 1
ATOM 820 N N . CYS A 1 97 ? 10.672 0.528 -11.328 1.00 95.56 97 CYS A N 1
ATOM 821 C CA . CYS A 1 97 ? 10.320 -0.471 -10.312 1.00 95.56 97 CYS A CA 1
ATOM 822 C C . CYS A 1 97 ? 10.448 0.002 -8.856 1.00 95.56 97 CYS A C 1
ATOM 824 O O . CYS A 1 97 ? 10.466 -0.821 -7.947 1.00 95.56 97 CYS A O 1
ATOM 826 N N . PHE A 1 98 ? 10.502 1.308 -8.600 1.00 97.38 98 PHE A N 1
ATOM 827 C CA . PHE A 1 98 ? 10.498 1.867 -7.251 1.00 97.38 98 PHE A CA 1
ATOM 828 C C . PHE A 1 98 ? 9.256 2.720 -7.018 1.00 97.38 98 PHE A C 1
ATOM 830 O O . PHE A 1 98 ? 8.936 3.625 -7.792 1.00 97.38 98 PHE A O 1
ATOM 837 N N . LEU A 1 99 ? 8.565 2.431 -5.918 1.00 97.94 99 LEU A N 1
ATOM 838 C CA . LEU A 1 99 ? 7.518 3.258 -5.346 1.00 97.94 99 LEU A CA 1
ATOM 839 C C . LEU A 1 99 ? 8.160 4.268 -4.395 1.00 97.94 99 LEU A C 1
ATOM 841 O O . LEU A 1 99 ? 8.658 3.906 -3.331 1.00 97.94 99 LEU A O 1
ATOM 845 N N . MET A 1 100 ? 8.122 5.538 -4.777 1.00 98.12 100 MET A N 1
ATOM 846 C CA . MET A 1 100 ? 8.425 6.661 -3.898 1.00 98.12 100 MET A CA 1
ATOM 847 C C . MET A 1 100 ? 7.100 7.166 -3.329 1.00 98.12 100 MET A C 1
ATOM 849 O O . MET A 1 100 ? 6.275 7.658 -4.095 1.00 98.12 100 MET A O 1
ATOM 853 N N . ASP A 1 101 ? 6.876 7.041 -2.023 1.00 98.06 101 ASP A N 1
ATOM 854 C CA . ASP A 1 101 ? 5.628 7.457 -1.367 1.00 98.06 101 ASP A CA 1
ATOM 855 C C . ASP A 1 101 ? 5.904 8.487 -0.272 1.00 98.06 101 ASP A C 1
ATOM 857 O O . ASP A 1 101 ? 6.796 8.299 0.559 1.00 98.06 101 ASP A O 1
ATOM 861 N N . LYS A 1 102 ? 5.119 9.567 -0.260 1.00 98.31 102 LYS A N 1
ATOM 862 C CA . LYS A 1 102 ? 5.152 10.626 0.747 1.00 98.31 102 LYS A CA 1
ATOM 863 C C . LYS A 1 102 ? 3.791 10.763 1.400 1.00 98.31 102 LYS A C 1
ATOM 865 O O . LYS A 1 102 ? 2.831 11.198 0.765 1.00 98.31 102 LYS A O 1
ATOM 870 N N . ILE A 1 103 ? 3.728 10.519 2.703 1.00 97.94 103 ILE A N 1
ATOM 871 C CA . ILE A 1 103 ? 2.496 10.680 3.476 1.00 97.94 103 ILE A CA 1
ATOM 872 C C . ILE A 1 103 ? 2.207 12.173 3.655 1.00 97.94 103 ILE A C 1
ATOM 874 O O . ILE A 1 103 ? 2.959 12.891 4.315 1.00 97.94 103 ILE A O 1
ATOM 878 N N . THR A 1 104 ? 1.095 12.650 3.102 1.00 97.81 104 THR A N 1
ATOM 879 C CA . THR A 1 104 ?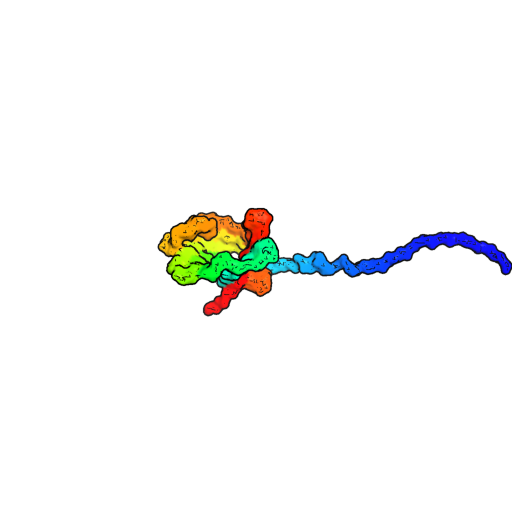 0.691 14.065 3.161 1.00 97.81 104 THR A CA 1
ATOM 880 C C . THR A 1 104 ? -0.444 14.314 4.144 1.00 97.81 104 THR A C 1
ATOM 882 O O . THR A 1 104 ? -0.624 15.444 4.598 1.00 97.81 104 THR A O 1
ATOM 885 N N . TRP A 1 105 ? -1.198 13.276 4.510 1.00 97.12 105 TRP A N 1
ATOM 886 C CA . TRP A 1 105 ? -2.339 13.403 5.406 1.00 97.12 105 TRP A CA 1
ATOM 887 C C . TRP A 1 105 ? -2.641 12.096 6.145 1.00 97.12 105 TRP A C 1
ATOM 889 O O . TRP A 1 105 ? -2.477 11.004 5.605 1.00 97.12 105 TRP A O 1
ATOM 899 N N . ILE A 1 106 ? -3.146 12.223 7.371 1.00 95.44 106 ILE A N 1
ATOM 900 C CA . ILE A 1 106 ? -3.687 11.126 8.180 1.00 95.44 106 ILE A CA 1
ATOM 901 C C . ILE A 1 106 ? -5.057 11.536 8.724 1.00 95.44 106 ILE A C 1
ATOM 903 O O . ILE A 1 106 ? -5.268 12.708 9.054 1.00 95.44 106 ILE A O 1
ATOM 907 N N . ASN A 1 107 ? -5.981 10.587 8.868 1.00 91.94 107 ASN A N 1
ATOM 908 C CA . ASN A 1 107 ? -7.307 10.864 9.420 1.00 91.94 107 ASN A CA 1
ATOM 909 C C . ASN A 1 107 ? -7.273 11.047 10.947 1.00 91.94 107 ASN A C 1
ATOM 911 O O . ASN A 1 107 ? -7.659 10.168 11.707 1.00 91.94 107 ASN A O 1
ATOM 915 N N . GLN A 1 108 ? -6.832 12.212 11.423 1.00 84.94 108 GLN A N 1
ATOM 916 C CA . GLN A 1 108 ? -6.663 12.476 12.861 1.00 84.94 108 GLN A CA 1
ATOM 917 C C . GLN A 1 108 ? -7.954 12.368 13.689 1.00 84.94 108 GLN A C 1
ATOM 919 O O . GLN A 1 108 ? -7.878 12.229 14.906 1.00 84.94 108 GLN A O 1
ATOM 924 N N . LYS A 1 109 ? -9.131 12.475 13.056 1.00 84.56 109 LYS A N 1
ATOM 925 C CA . LYS A 1 109 ? -10.423 12.457 13.756 1.00 84.56 109 LYS A CA 1
ATOM 926 C C . LYS A 1 109 ? -10.959 11.047 13.975 1.00 84.56 109 LYS A C 1
ATOM 928 O O . LYS A 1 109 ? -11.615 10.817 14.983 1.00 84.56 109 LYS A O 1
ATOM 933 N N . GLN A 1 110 ? -10.742 10.153 13.013 1.00 87.06 110 GLN A N 1
ATOM 934 C CA . GLN A 1 110 ? -11.354 8.821 13.005 1.00 87.06 110 GLN A CA 1
ATOM 935 C C . GLN A 1 110 ? -10.336 7.691 13.182 1.00 87.06 110 GLN A C 1
ATOM 937 O O . GLN A 1 110 ? -10.728 6.604 13.596 1.00 87.06 110 GLN A O 1
ATOM 942 N N . ASN A 1 111 ? -9.043 7.940 12.936 1.00 88.44 111 ASN A N 1
ATOM 943 C CA . ASN A 1 111 ? -8.002 6.967 13.252 1.00 88.44 111 ASN A CA 1
ATOM 944 C C . ASN A 1 111 ? -7.991 6.682 14.749 1.00 88.44 111 ASN A C 1
ATOM 946 O O . ASN A 1 111 ? -8.014 7.601 15.574 1.00 88.44 111 ASN A O 1
ATOM 950 N N . THR A 1 112 ? -7.882 5.407 15.107 1.00 85.75 112 THR A N 1
ATOM 951 C CA . THR A 1 112 ? -7.645 5.053 16.502 1.00 85.75 112 THR A CA 1
ATOM 952 C C . THR A 1 112 ? -6.287 5.555 16.969 1.00 85.75 112 THR A C 1
ATOM 954 O O . THR A 1 112 ? -5.351 5.771 16.195 1.00 85.75 112 THR A O 1
ATOM 957 N N . ARG A 1 113 ? -6.156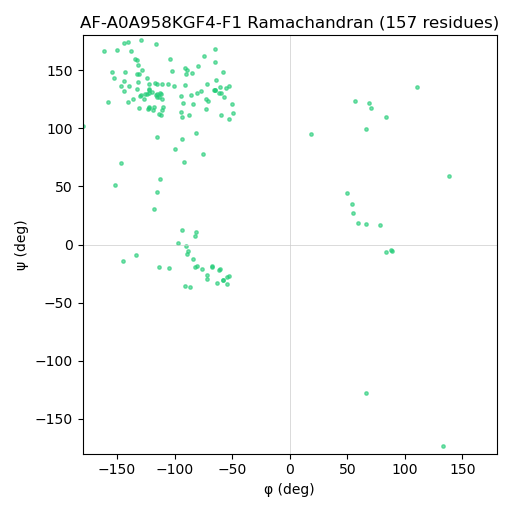 5.715 18.288 1.00 84.00 113 ARG A N 1
ATOM 958 C CA . ARG A 1 113 ? -4.894 6.129 18.911 1.00 84.00 113 ARG A CA 1
ATOM 959 C C . ARG A 1 113 ? -3.743 5.172 18.582 1.00 84.00 113 ARG A C 1
ATOM 961 O O . ARG A 1 113 ? -2.602 5.610 18.486 1.00 84.00 113 ARG A O 1
ATOM 968 N N . GLU A 1 114 ? -4.045 3.893 18.387 1.00 83.75 114 GLU A N 1
ATOM 969 C CA . GLU A 1 114 ? -3.073 2.854 18.036 1.00 83.75 114 GLU A CA 1
ATOM 970 C C . GLU A 1 114 ? -2.416 3.109 16.676 1.00 83.75 114 GLU A C 1
ATOM 972 O O . GLU A 1 114 ? -1.215 2.873 16.537 1.00 83.75 114 GLU A O 1
ATOM 977 N N . CYS A 1 115 ? -3.144 3.706 15.722 1.00 85.88 115 CYS A N 1
ATOM 978 C CA . CYS A 1 115 ? -2.599 4.064 14.412 1.00 85.88 115 CYS A CA 1
ATOM 979 C C . CYS A 1 115 ? -1.386 4.998 14.531 1.00 85.88 115 CYS A C 1
ATOM 981 O O . CYS A 1 115 ? -0.493 4.942 13.703 1.00 85.88 115 CYS A O 1
ATOM 983 N N . ALA A 1 116 ? -1.311 5.847 15.564 1.00 83.06 116 ALA A N 1
ATOM 984 C CA . ALA A 1 116 ? -0.204 6.795 15.732 1.00 83.06 116 ALA A CA 1
ATOM 985 C C . ALA A 1 116 ? 1.153 6.122 16.026 1.00 83.06 116 ALA A C 1
ATOM 987 O O . ALA A 1 116 ? 2.202 6.756 15.882 1.00 83.06 116 ALA A O 1
ATOM 988 N N . SER A 1 117 ? 1.134 4.861 16.471 1.00 85.50 117 SER A N 1
ATOM 989 C CA . SER A 1 117 ? 2.345 4.067 16.705 1.00 85.50 117 SER A CA 1
ATOM 990 C C . SER A 1 117 ? 2.914 3.454 15.423 1.00 85.50 117 SER A C 1
ATOM 992 O O . SER A 1 117 ? 4.097 3.117 15.385 1.00 85.50 117 SER A O 1
ATOM 994 N N . ASP A 1 118 ? 2.099 3.371 14.371 1.00 87.50 118 ASP A N 1
ATOM 995 C CA . ASP A 1 118 ? 2.483 2.798 13.091 1.00 87.50 118 ASP A CA 1
ATOM 996 C C . ASP A 1 118 ? 3.446 3.748 12.346 1.00 87.50 118 ASP A C 1
ATOM 998 O O . ASP A 1 118 ? 3.136 4.936 12.161 1.00 87.50 118 ASP A O 1
ATOM 1002 N N . PRO A 1 119 ? 4.636 3.277 11.925 1.00 85.56 119 PRO A N 1
ATOM 1003 C CA . PRO A 1 119 ? 5.550 4.068 11.110 1.00 85.56 119 PRO A CA 1
ATOM 1004 C C . PRO A 1 119 ? 4.905 4.623 9.835 1.00 85.56 119 PRO A C 1
ATOM 1006 O O . PRO A 1 119 ? 5.216 5.755 9.467 1.00 85.56 119 PRO A O 1
ATOM 1009 N N . ASP A 1 120 ? 3.977 3.893 9.215 1.00 84.62 120 ASP A N 1
ATOM 1010 C CA . ASP A 1 120 ? 3.281 4.283 7.983 1.00 84.62 120 ASP A CA 1
ATOM 1011 C C . ASP A 1 120 ? 2.103 5.240 8.234 1.00 84.62 120 ASP A C 1
ATOM 1013 O O . ASP A 1 120 ? 1.337 5.560 7.325 1.00 84.62 120 ASP A O 1
ATOM 1017 N N . MET A 1 121 ? 1.988 5.764 9.458 1.00 92.38 121 MET A N 1
ATOM 1018 C CA . MET A 1 121 ? 1.000 6.766 9.871 1.00 92.38 121 MET A CA 1
ATOM 1019 C C . MET A 1 121 ? 1.644 8.078 10.325 1.00 92.38 121 MET A C 1
ATOM 1021 O O . MET A 1 121 ? 1.106 8.803 11.167 1.00 92.38 121 MET A O 1
ATOM 1025 N N . LYS A 1 122 ? 2.803 8.419 9.752 1.00 94.06 122 LYS A N 1
ATOM 1026 C CA . LYS A 1 122 ? 3.527 9.658 10.064 1.00 94.06 122 LYS A CA 1
ATOM 1027 C C . LYS A 1 122 ? 3.519 10.625 8.889 1.00 94.06 122 LYS A C 1
ATOM 1029 O O . LYS A 1 122 ? 4.177 10.396 7.880 1.00 94.06 122 LYS A O 1
ATOM 1034 N N . VAL A 1 123 ? 2.801 11.739 9.042 1.00 95.56 123 VAL A N 1
ATOM 1035 C CA . VAL A 1 123 ? 2.797 12.831 8.054 1.00 95.56 123 VAL A CA 1
ATOM 1036 C C . VAL A 1 123 ? 4.225 13.313 7.804 1.00 95.56 123 VAL A C 1
ATOM 1038 O O . VAL A 1 123 ? 4.994 13.512 8.743 1.00 95.56 123 VAL A O 1
ATOM 1041 N N . GLY A 1 124 ? 4.569 13.497 6.533 1.00 96.12 124 GLY A N 1
ATOM 1042 C CA . GLY A 1 124 ? 5.896 13.899 6.080 1.00 96.12 124 GLY A CA 1
ATOM 1043 C C . GLY A 1 124 ? 6.890 12.749 5.930 1.00 96.12 124 GLY A C 1
ATOM 1044 O O . GLY A 1 124 ? 7.977 12.988 5.414 1.00 96.12 124 GLY A O 1
ATOM 1045 N N . ARG A 1 125 ? 6.545 11.517 6.336 1.00 95.81 125 ARG A N 1
ATOM 1046 C CA . ARG A 1 125 ? 7.383 10.344 6.066 1.00 95.81 125 ARG A CA 1
ATOM 1047 C C . ARG A 1 125 ? 7.435 10.091 4.565 1.00 95.81 125 ARG A C 1
ATOM 1049 O O . ARG A 1 125 ? 6.401 10.064 3.897 1.00 95.81 125 ARG A O 1
ATOM 1056 N N . GLU A 1 126 ? 8.650 9.880 4.088 1.00 97.25 126 GLU A N 1
ATOM 1057 C CA . GLU A 1 126 ? 8.958 9.498 2.719 1.00 97.25 126 GLU A CA 1
ATOM 1058 C C . GLU A 1 126 ? 9.567 8.096 2.736 1.00 97.25 126 GLU A C 1
ATOM 1060 O O . GLU A 1 126 ? 10.364 7.764 3.618 1.00 97.25 126 GLU A O 1
ATOM 1065 N N . THR A 1 127 ? 9.162 7.262 1.787 1.00 96.69 127 THR A N 1
ATOM 1066 C CA . THR A 1 127 ? 9.666 5.897 1.623 1.00 96.69 127 THR A CA 1
ATOM 1067 C C . THR A 1 127 ? 10.011 5.653 0.164 1.00 96.69 127 THR A C 1
ATOM 1069 O O . THR A 1 127 ? 9.384 6.217 -0.732 1.00 96.69 127 THR A O 1
ATOM 1072 N N . ILE A 1 128 ? 11.035 4.834 -0.060 1.00 97.25 128 ILE A N 1
ATOM 1073 C CA . ILE A 1 128 ? 11.380 4.292 -1.370 1.00 97.25 128 ILE A CA 1
ATOM 1074 C C . ILE A 1 128 ? 11.353 2.779 -1.206 1.00 97.25 128 ILE A C 1
ATOM 1076 O O . ILE A 1 128 ? 12.094 2.231 -0.390 1.00 97.25 128 ILE A O 1
ATOM 1080 N N . THR A 1 129 ? 10.474 2.121 -1.947 1.00 97.38 129 THR A N 1
ATOM 1081 C CA . THR A 1 129 ? 10.244 0.681 -1.850 1.00 97.38 129 THR A CA 1
ATOM 1082 C C . THR A 1 129 ? 10.310 0.087 -3.2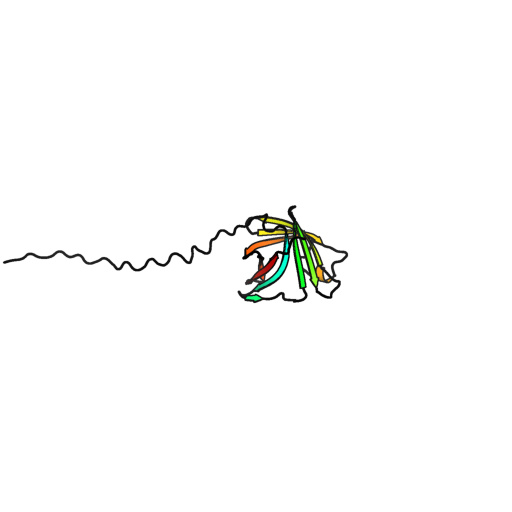40 1.00 97.38 129 THR A C 1
ATOM 1084 O O . THR A 1 129 ? 9.648 0.574 -4.153 1.00 97.38 129 THR A O 1
ATOM 1087 N N . GLU A 1 130 ? 11.119 -0.951 -3.419 1.00 97.50 130 GLU A N 1
ATOM 1088 C CA . GLU A 1 130 ? 11.100 -1.709 -4.664 1.00 97.50 130 GLU A CA 1
ATOM 1089 C C . GLU A 1 130 ? 9.737 -2.403 -4.802 1.00 97.50 130 GLU A C 1
ATOM 1091 O O . GLU A 1 130 ? 9.214 -2.990 -3.852 1.00 97.50 130 GLU A O 1
ATOM 1096 N N . LEU A 1 131 ? 9.142 -2.282 -5.983 1.00 97.19 131 LEU A N 1
ATOM 1097 C CA . LEU A 1 131 ? 7.810 -2.763 -6.305 1.00 97.19 131 LEU A CA 1
ATOM 1098 C C . LEU A 1 131 ? 7.815 -3.347 -7.714 1.00 97.19 131 LEU A C 1
ATOM 1100 O O . LEU A 1 131 ? 8.113 -2.653 -8.692 1.00 97.19 131 LEU A O 1
ATOM 1104 N N . ASP A 1 132 ? 7.426 -4.613 -7.817 1.00 95.25 132 ASP A N 1
ATOM 1105 C CA . ASP A 1 132 ? 7.153 -5.269 -9.091 1.00 95.25 132 ASP A CA 1
ATOM 1106 C C . ASP A 1 132 ? 5.783 -5.961 -9.091 1.00 95.25 132 ASP A C 1
ATOM 1108 O O . ASP A 1 132 ? 5.039 -5.931 -8.106 1.00 95.25 132 ASP A O 1
ATOM 1112 N N . PHE A 1 133 ? 5.427 -6.512 -10.250 1.00 94.75 133 PHE A N 1
ATOM 1113 C CA . PHE A 1 133 ? 4.195 -7.262 -10.446 1.00 94.75 133 PHE A CA 1
ATOM 1114 C C . PHE A 1 133 ? 4.531 -8.708 -10.778 1.00 94.75 133 PHE A C 1
ATOM 1116 O O . PHE A 1 133 ? 5.330 -8.972 -11.679 1.00 94.75 133 PHE A O 1
ATOM 1123 N N . GLN A 1 134 ? 3.908 -9.642 -10.067 1.00 94.00 134 GLN A N 1
ATOM 1124 C CA . GLN A 1 134 ? 4.137 -11.077 -10.225 1.00 94.00 134 GLN A CA 1
ATOM 1125 C C . GLN A 1 134 ? 2.785 -11.763 -10.353 1.00 94.00 134 GLN A C 1
ATOM 1127 O O . GLN A 1 134 ? 1.960 -11.672 -9.453 1.00 94.00 134 GLN A O 1
ATOM 1132 N N . GLU A 1 135 ? 2.530 -12.401 -11.498 1.00 91.75 135 GLU A N 1
ATOM 1133 C CA . GLU A 1 135 ? 1.261 -13.107 -11.762 1.00 91.75 135 GLU A CA 1
ATOM 1134 C C . GLU A 1 135 ? 0.001 -12.228 -11.577 1.00 91.75 135 GLU A C 1
ATOM 1136 O O . GLU A 1 135 ? -1.085 -12.723 -11.290 1.00 91.75 135 GLU A O 1
ATOM 1141 N N . GLY A 1 136 ? 0.133 -10.909 -11.764 1.00 92.75 136 GLY A N 1
ATOM 1142 C CA . GLY A 1 136 ? -0.951 -9.937 -11.582 1.00 92.75 136 GLY A CA 1
ATOM 1143 C C . GLY A 1 136 ? -1.092 -9.383 -10.159 1.00 92.75 136 GLY A C 1
ATOM 1144 O O . GLY A 1 136 ? -1.873 -8.453 -9.960 1.00 92.75 136 GLY A O 1
ATOM 1145 N N . ASP A 1 137 ? -0.319 -9.887 -9.197 1.00 96.81 137 ASP A N 1
ATOM 1146 C CA . ASP A 1 137 ? -0.212 -9.313 -7.857 1.00 96.81 137 ASP A CA 1
ATOM 1147 C C . ASP A 1 137 ? 0.820 -8.184 -7.823 1.00 96.81 137 ASP A C 1
ATOM 1149 O O . ASP A 1 137 ? 1.839 -8.231 -8.514 1.00 96.81 137 ASP A O 1
ATOM 1153 N N . LEU A 1 138 ? 0.581 -7.192 -6.968 1.00 97.69 138 LEU A N 1
ATOM 1154 C CA . LEU A 1 138 ? 1.556 -6.167 -6.611 1.00 97.69 138 LEU A CA 1
ATOM 1155 C C . LEU A 1 138 ? 2.420 -6.691 -5.461 1.00 97.69 138 LEU A C 1
ATOM 1157 O O . LEU A 1 138 ? 1.902 -7.128 -4.429 1.00 97.69 138 LEU A O 1
ATOM 1161 N N . VAL A 1 139 ? 3.739 -6.620 -5.625 1.00 97.88 139 VAL A N 1
ATOM 1162 C CA . VAL A 1 139 ? 4.716 -7.115 -4.653 1.00 97.88 139 VAL A CA 1
ATOM 1163 C C . VAL A 1 139 ? 5.583 -5.963 -4.167 1.00 97.88 139 VAL A C 1
ATOM 1165 O O . VAL A 1 139 ? 6.327 -5.369 -4.941 1.00 97.88 139 VAL A O 1
ATOM 1168 N N . LEU A 1 140 ? 5.496 -5.652 -2.873 1.00 97.75 140 LEU A N 1
ATOM 1169 C CA . LEU A 1 140 ? 6.402 -4.712 -2.211 1.00 97.75 140 LEU A CA 1
ATOM 1170 C C . LEU A 1 140 ? 7.570 -5.484 -1.605 1.00 97.75 140 LEU A C 1
ATOM 1172 O O . LEU A 1 140 ? 7.353 -6.336 -0.741 1.00 97.75 140 LEU A O 1
ATOM 1176 N N . HIS A 1 141 ? 8.792 -5.150 -2.009 1.00 97.19 141 HIS A N 1
ATOM 1177 C CA . HIS A 1 141 ? 10.022 -5.734 -1.476 1.00 97.19 141 HIS A CA 1
ATOM 1178 C C . HIS A 1 141 ? 10.544 -4.861 -0.335 1.00 97.19 141 HIS A C 1
ATOM 1180 O O . HIS A 1 141 ? 10.988 -3.728 -0.523 1.00 97.19 141 HIS A O 1
ATOM 1186 N N . LEU A 1 142 ? 10.442 -5.393 0.873 1.00 95.19 142 LEU A N 1
ATOM 1187 C CA . LEU A 1 142 ? 10.782 -4.753 2.135 1.00 95.19 142 LEU A CA 1
ATOM 1188 C C . LEU A 1 142 ? 11.942 -5.505 2.804 1.00 95.19 142 LEU A C 1
ATOM 1190 O O . LEU A 1 142 ? 12.350 -6.587 2.377 1.00 95.19 142 LEU A O 1
ATOM 1194 N N . GLN A 1 143 ? 12.455 -4.932 3.891 1.00 92.38 143 GLN A N 1
ATOM 1195 C CA . GLN A 1 143 ? 13.476 -5.560 4.726 1.00 92.38 143 GLN A CA 1
ATOM 1196 C C . GLN A 1 143 ? 12.978 -5.690 6.161 1.00 92.38 143 GLN A C 1
ATOM 1198 O O . GLN A 1 143 ? 12.462 -4.729 6.738 1.00 92.38 143 GLN A O 1
ATOM 1203 N N . LEU A 1 144 ? 13.169 -6.870 6.749 1.00 90.31 144 LEU A N 1
ATOM 1204 C CA . LEU A 1 144 ? 12.951 -7.120 8.169 1.00 90.31 144 LEU A CA 1
ATOM 1205 C C . LEU A 1 144 ? 14.296 -7.464 8.818 1.00 90.31 144 LEU A C 1
ATOM 1207 O O . LEU A 1 144 ? 14.738 -8.613 8.812 1.00 90.31 144 LEU A O 1
ATOM 1211 N N . GLY A 1 145 ? 14.972 -6.441 9.347 1.00 91.31 145 GLY A N 1
ATOM 1212 C CA . GLY A 1 145 ? 16.392 -6.545 9.692 1.00 91.31 145 GLY A CA 1
ATOM 1213 C C . GLY A 1 145 ? 17.222 -6.726 8.421 1.00 91.31 145 GLY A C 1
ATOM 1214 O O . GLY A 1 145 ? 17.041 -5.977 7.466 1.00 91.31 145 GLY A O 1
ATOM 1215 N N . ASP A 1 146 ? 18.073 -7.750 8.394 1.00 92.00 146 ASP A N 1
ATOM 1216 C CA . ASP A 1 146 ? 18.907 -8.087 7.230 1.00 92.00 146 ASP A CA 1
ATOM 1217 C C . ASP A 1 146 ? 18.261 -9.141 6.311 1.00 92.00 146 ASP A C 1
ATOM 1219 O O . ASP A 1 146 ? 18.935 -9.740 5.471 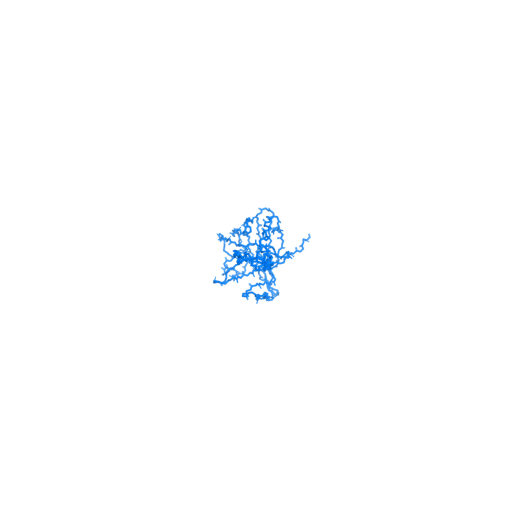1.00 92.00 146 ASP A O 1
ATOM 1223 N N . LYS A 1 147 ? 16.968 -9.433 6.505 1.00 95.50 147 LYS A N 1
ATOM 1224 C CA . LYS A 1 147 ? 16.254 -10.483 5.775 1.00 95.50 147 LYS A CA 1
ATOM 1225 C C . LYS A 1 147 ? 15.212 -9.903 4.817 1.00 95.50 147 LYS A C 1
ATOM 1227 O O . LYS A 1 147 ? 14.445 -9.029 5.235 1.00 95.50 147 LYS A O 1
ATOM 1232 N N . PRO A 1 148 ? 15.117 -10.454 3.591 1.00 95.56 148 PRO A N 1
ATOM 1233 C CA . PRO A 1 148 ? 14.102 -10.050 2.634 1.00 95.56 148 PRO A CA 1
ATOM 1234 C C . PRO A 1 148 ? 12.713 -10.394 3.161 1.00 95.56 148 PRO A C 1
ATOM 1236 O O . PRO A 1 148 ? 12.484 -11.445 3.769 1.00 95.56 148 PRO A O 1
ATOM 1239 N N . PHE A 1 149 ? 11.778 -9.493 2.903 1.00 96.94 149 PHE A N 1
ATOM 1240 C CA . PHE A 1 149 ? 10.392 -9.628 3.303 1.00 96.94 149 PHE A CA 1
ATOM 1241 C C . PHE A 1 149 ? 9.505 -9.035 2.216 1.00 96.94 149 PHE A C 1
ATOM 1243 O O . PHE A 1 149 ? 9.762 -7.929 1.754 1.00 96.94 149 PHE A O 1
ATOM 1250 N N . GLN A 1 150 ? 8.468 -9.747 1.788 1.00 98.00 150 GLN A N 1
ATOM 1251 C CA . GLN A 1 150 ? 7.600 -9.269 0.711 1.00 98.00 150 GLN A CA 1
ATOM 1252 C C . GLN A 1 150 ? 6.157 -9.169 1.174 1.00 98.00 150 GLN A C 1
ATOM 1254 O O . GLN A 1 150 ? 5.602 -10.138 1.691 1.00 98.00 150 GLN A O 1
ATOM 1259 N N . TYR A 1 151 ? 5.527 -8.024 0.927 1.00 97.31 151 TYR A N 1
ATOM 1260 C CA . TYR A 1 151 ? 4.074 -7.893 1.016 1.00 97.31 151 TYR A CA 1
ATOM 1261 C C . TYR A 1 151 ? 3.443 -8.106 -0.348 1.00 97.31 151 TYR A C 1
ATOM 1263 O O . TYR A 1 151 ? 3.821 -7.441 -1.312 1.00 97.31 151 TYR A O 1
ATOM 1271 N N . ILE A 1 152 ? 2.457 -9.001 -0.403 1.00 98.19 152 ILE A N 1
ATOM 1272 C CA . ILE A 1 152 ? 1.763 -9.360 -1.635 1.00 98.19 152 ILE A CA 1
ATOM 1273 C C . ILE A 1 152 ? 0.326 -8.852 -1.578 1.00 98.19 152 ILE A C 1
ATOM 1275 O O . ILE A 1 152 ? -0.410 -9.087 -0.608 1.00 98.19 152 ILE A O 1
ATOM 1279 N N . TRP A 1 153 ? -0.065 -8.162 -2.641 1.00 98.31 153 TRP A N 1
ATOM 1280 C CA . TRP A 1 153 ? -1.339 -7.478 -2.751 1.00 98.31 153 TRP A CA 1
ATOM 1281 C C . TRP A 1 153 ? -2.070 -7.925 -4.005 1.00 98.31 153 TRP A C 1
ATOM 1283 O O . TRP A 1 153 ? -1.531 -7.872 -5.106 1.00 98.31 153 TRP A O 1
ATOM 1293 N N . GLN A 1 154 ? -3.326 -8.313 -3.833 1.00 97.81 154 GLN A N 1
ATOM 1294 C CA . GLN A 1 154 ? -4.175 -8.752 -4.925 1.00 97.81 154 GLN A CA 1
ATOM 1295 C C . GLN A 1 154 ? -4.943 -7.569 -5.506 1.00 97.81 154 GLN A C 1
ATOM 1297 O O . GLN A 1 154 ? -5.485 -6.748 -4.759 1.00 97.81 154 GLN A O 1
ATOM 1302 N N . ARG A 1 155 ? -5.037 -7.501 -6.835 1.00 97.50 155 ARG A N 1
ATOM 1303 C CA . ARG A 1 155 ? -5.887 -6.526 -7.528 1.00 97.50 155 ARG A CA 1
ATOM 1304 C C . ARG A 1 155 ? -7.349 -6.711 -7.112 1.00 97.50 155 ARG A C 1
ATOM 1306 O O . ARG A 1 155 ? -7.880 -7.819 -7.158 1.00 97.50 155 ARG A O 1
ATOM 1313 N N . MET A 1 156 ? -8.009 -5.623 -6.728 1.00 97.25 156 MET A N 1
ATOM 1314 C CA . MET A 1 156 ? -9.451 -5.609 -6.485 1.00 97.25 156 MET A CA 1
ATOM 1315 C C . MET A 1 156 ? -10.214 -5.283 -7.781 1.00 97.25 156 MET A C 1
ATOM 1317 O O . MET A 1 156 ? -9.683 -4.552 -8.622 1.00 97.25 156 MET A O 1
ATOM 1321 N N . PRO A 1 157 ? -11.451 -5.791 -7.948 1.00 91.62 157 PRO A N 1
ATOM 1322 C CA . PRO A 1 157 ? -12.317 -5.405 -9.059 1.00 91.62 157 PRO A CA 1
ATOM 1323 C C . PRO A 1 157 ? -12.583 -3.896 -9.076 1.00 91.62 157 PRO A C 1
ATOM 1325 O O . PRO A 1 157 ? -12.643 -3.261 -8.020 1.00 91.62 157 PRO A O 1
ATOM 1328 N N . GLU A 1 158 ? -12.763 -3.344 -10.272 1.00 81.06 158 GLU A N 1
ATOM 1329 C CA . GLU A 1 158 ? -13.325 -2.003 -10.447 1.00 81.06 158 GLU A CA 1
ATOM 1330 C C . GLU A 1 158 ? -14.826 -2.052 -10.103 1.00 81.06 158 GLU A C 1
ATOM 1332 O O . GLU A 1 158 ? -15.489 -3.047 -10.409 1.00 81.06 158 GLU A O 1
ATOM 1337 N N . GLU A 1 159 ? -15.322 -1.036 -9.388 1.00 69.00 159 GLU A N 1
ATOM 1338 C CA . GLU A 1 159 ? -16.740 -0.918 -8.994 1.00 69.00 159 GLU A CA 1
ATOM 1339 C C . GLU A 1 159 ? -17.626 -0.434 -10.146 1.00 69.00 159 GLU A C 1
ATOM 1341 O O . GLU A 1 159 ? -17.168 0.435 -10.925 1.00 69.00 159 GLU A O 1
#

Radius of gyration: 27.2 Å; Cα contacts (8 Å, |Δi|>4): 282; chains: 1; bounding box: 79×69×70 Å

Nearest PDB structures (foldseek):
  3tf6-assembly2_B  TM=5.271E-01  e=3.093E-01  Homo sapiens
  3t1d-assembly3_C  TM=5.197E-01  e=2.791E-01  Homo sapiens
  7tzl-assembly1_B  TM=2.372E-01  e=1.165E-01  Streptomyces griseofuscus
  6icp-assembly1_B  TM=3.965E-01  e=1.775E+00  Pseudomonas putida
  6icq-assembly1_B-2  TM=4.016E-01  e=5.496E+00  Pseudomonas putida

Sequence (159 aa):
MIRKSKWWFLAGLIAALDIFSSAAQAQHQARQCDPQTIVGRWRYYKFVYEDRVHPPLSPNLVMEYEFYPNGTNRLHWTRTGEHSYCERRGMYIYRDCFLMDKITWINQKQNTRECASDPDMKVGRETITELDFQEGDLVLHLQLGDKPFQYIWQRMPEE

Solvent-accessible surface area (backbone atoms only — not comparable to full-atom values): 9546 Å² total; per-residue (Å²): 134,85,92,86,86,88,86,89,83,87,89,83,78,88,85,73,83,89,83,81,86,67,74,81,74,65,78,68,68,74,82,81,55,54,62,72,71,68,48,44,45,28,33,56,64,32,34,37,48,88,94,36,82,40,70,49,97,49,86,47,55,47,37,39,42,34,34,45,93,86,35,38,34,38,42,40,34,37,38,74,95,52,95,53,37,37,44,34,31,30,42,45,48,58,51,91,33,29,37,37,39,33,30,73,42,61,45,81,86,68,34,42,77,70,42,67,74,40,81,90,55,40,70,73,45,69,47,78,33,45,38,52,73,57,100,76,25,45,35,39,53,46,69,60,82,97,39,69,30,32,46,37,23,41,69,50,84,84,131

Secondary structure (DSSP, 8-state):
--------------------SSSGGGS-------TTTT-EEEEEEEEEETTEEE--SSTTEEEEEEE-TTSEEEEEEEETT-S-EEEEEEEEEEETTEEEEEEEEE-TTTB-GGGGGSGGG-TT-EEEEEEEEETTEEEEEEEETTEEEEEEEEEPPP-

Foldseek 3Di:
DDDDDDDDDDDDDDPDDPPPDDPPVVPPPPQPFDQVLQAAKWWWFWKAFPNDIGGPPAPQKTWMWHAHPVQKIKIKIDGPPDPAIWIWMWGWDGDPQKIKTATQDTPPPRHDPVLVVDPVRDHGDIDIWRWGADPQWIWTWDDDDPTTMITTIHGDDDD